Protein AF-A0A6B3G9D3-F1 (afdb_monomer_lite)

pLDDT: mean 87.17, std 16.37, range [38.56, 97.81]

Foldseek 3Di:
DDDDDPPDPPPDDDDDDDVVLVVLLVVLLVLCCVLQPLVNLVCQVPVPDDDDPPDDDSSPVSCVVVQLLAQCPCVVVVHVVDHVVSNVSNVVSCVVSVPDDCSVVSSVVVVVD

Structure (mmCIF, N/CA/C/O backbone):
data_AF-A0A6B3G9D3-F1
#
_entry.id   AF-A0A6B3G9D3-F1
#
loop_
_atom_site.group_PDB
_atom_site.id
_atom_site.type_symbol
_atom_site.label_atom_id
_atom_site.label_alt_id
_atom_site.label_comp_id
_atom_site.label_asym_id
_atom_site.label_entity_id
_atom_site.label_seq_id
_atom_site.pdbx_PDB_ins_code
_atom_site.Cartn_x
_atom_site.Cartn_y
_atom_site.Cartn_z
_atom_site.occupancy
_atom_site.B_iso_or_equiv
_atom_site.auth_seq_id
_atom_site.auth_comp_id
_atom_site.auth_asym_id
_atom_site.auth_atom_id
_atom_site.pdbx_PDB_model_num
ATOM 1 N N . MET A 1 1 ? 0.233 1.648 53.778 1.00 45.03 1 MET A N 1
ATOM 2 C CA . MET A 1 1 ? -0.849 1.363 52.810 1.00 45.03 1 MET A CA 1
ATOM 3 C C . MET A 1 1 ? -0.456 2.031 51.497 1.00 45.03 1 MET A C 1
ATOM 5 O O . MET A 1 1 ? -0.466 3.252 51.412 1.00 45.03 1 MET A O 1
ATOM 9 N N . GLY A 1 2 ? 0.127 1.247 50.586 1.00 39.28 2 GLY A N 1
ATOM 10 C CA . GLY A 1 2 ? 0.970 1.729 49.486 1.00 39.28 2 GLY A CA 1
ATOM 11 C C . GLY A 1 2 ? 0.181 2.308 48.316 1.00 39.28 2 GLY A C 1
ATOM 12 O O . GLY A 1 2 ? -0.763 1.691 47.832 1.00 39.28 2 GLY A O 1
ATOM 13 N N . ARG A 1 3 ? 0.596 3.487 47.845 1.00 46.28 3 ARG A N 1
ATOM 14 C CA . ARG A 1 3 ? 0.173 4.032 46.553 1.00 46.28 3 ARG A CA 1
ATOM 15 C C . ARG A 1 3 ? 1.091 3.451 45.482 1.00 46.28 3 ARG A C 1
ATOM 17 O O . ARG A 1 3 ? 2.281 3.749 45.468 1.00 46.28 3 ARG A O 1
ATOM 24 N N . GLY A 1 4 ? 0.535 2.587 44.637 1.00 38.56 4 GLY A N 1
ATOM 25 C CA . GLY A 1 4 ? 1.221 2.027 43.480 1.00 38.56 4 GLY A CA 1
ATOM 26 C C . GLY A 1 4 ? 1.552 3.128 42.480 1.00 38.56 4 GLY A C 1
ATOM 27 O O . GLY A 1 4 ? 0.664 3.755 41.909 1.00 38.56 4 GLY A O 1
ATOM 28 N N . THR A 1 5 ? 2.842 3.380 42.290 1.00 43.38 5 THR A N 1
ATOM 29 C CA . THR A 1 5 ? 3.355 4.206 41.201 1.00 43.38 5 THR A CA 1
ATOM 30 C C . THR A 1 5 ? 3.241 3.401 39.910 1.00 43.38 5 THR A C 1
ATOM 32 O O . THR A 1 5 ? 4.030 2.487 39.678 1.00 43.38 5 THR A O 1
ATOM 35 N N . VAL A 1 6 ? 2.270 3.731 39.058 1.00 52.25 6 VAL A N 1
ATOM 36 C CA . VAL A 1 6 ? 2.272 3.267 37.666 1.00 52.25 6 VAL A CA 1
ATOM 37 C C . VAL A 1 6 ? 3.413 3.999 36.960 1.00 52.25 6 VAL A C 1
ATOM 39 O O . VAL A 1 6 ? 3.288 5.161 36.577 1.00 52.25 6 VAL A O 1
ATOM 42 N N . ARG A 1 7 ? 4.573 3.344 36.851 1.00 43.56 7 ARG A N 1
ATOM 43 C CA . ARG A 1 7 ? 5.671 3.799 35.992 1.00 43.56 7 ARG A CA 1
ATOM 44 C C . ARG A 1 7 ? 5.292 3.484 34.549 1.00 43.56 7 ARG A C 1
ATOM 46 O O . ARG A 1 7 ? 5.481 2.363 34.091 1.00 43.56 7 ARG A O 1
ATOM 53 N N . GLY A 1 8 ? 4.767 4.478 33.840 1.00 43.50 8 GLY A N 1
ATOM 54 C CA . GLY A 1 8 ? 4.740 4.455 32.382 1.00 43.50 8 GLY A CA 1
ATOM 55 C C . GLY A 1 8 ? 6.172 4.543 31.859 1.00 43.50 8 GLY A C 1
ATOM 56 O O . GLY A 1 8 ? 6.808 5.590 31.961 1.00 43.50 8 GLY A O 1
ATOM 57 N N . THR A 1 9 ? 6.706 3.447 31.327 1.00 42.09 9 THR A N 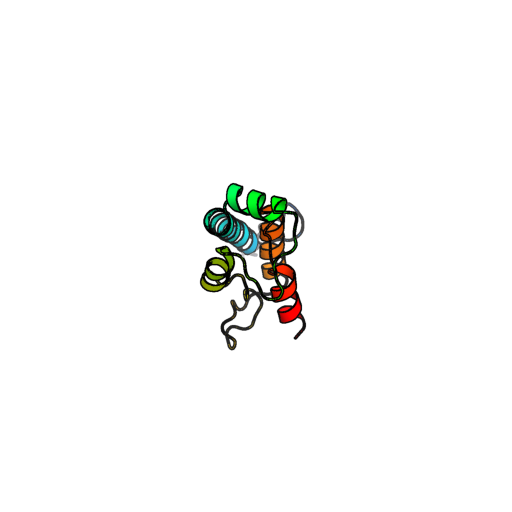1
ATOM 58 C CA . THR A 1 9 ? 7.942 3.464 30.538 1.00 42.09 9 THR A CA 1
ATOM 59 C C . THR A 1 9 ? 7.612 3.949 29.134 1.00 42.09 9 THR A C 1
ATOM 61 O O . THR A 1 9 ? 7.460 3.162 28.205 1.00 42.09 9 THR A O 1
ATOM 64 N N . ALA A 1 10 ? 7.472 5.263 28.982 1.00 51.66 10 ALA A N 1
ATOM 65 C CA . ALA A 1 10 ? 7.518 5.891 27.673 1.00 51.66 10 ALA A CA 1
ATOM 66 C C . ALA A 1 10 ? 8.974 5.866 27.186 1.00 51.66 10 ALA A C 1
ATOM 68 O O . ALA A 1 10 ? 9.748 6.774 27.477 1.00 51.66 10 ALA A O 1
ATOM 69 N N . VAL A 1 11 ? 9.358 4.823 26.446 1.00 50.84 11 VAL A N 1
ATOM 70 C CA . VAL A 1 11 ? 10.540 4.883 25.571 1.00 50.84 11 VAL A CA 1
ATOM 71 C C . VAL A 1 11 ? 10.064 5.407 24.219 1.00 50.84 11 VAL A C 1
ATOM 73 O O . VAL A 1 11 ? 9.997 4.701 23.222 1.00 50.84 11 VAL A O 1
ATOM 76 N N . GLY A 1 12 ? 9.636 6.669 24.219 1.00 53.94 12 GLY A N 1
ATOM 77 C CA . GLY A 1 12 ? 9.432 7.435 22.999 1.00 53.94 12 GLY A CA 1
ATOM 78 C C . GLY A 1 12 ? 10.757 8.085 22.635 1.00 53.94 12 GLY A C 1
ATOM 79 O O . GLY A 1 12 ? 11.169 9.045 23.282 1.00 53.94 12 GLY A O 1
ATOM 80 N N . THR A 1 13 ? 11.458 7.555 21.639 1.00 51.06 13 THR A N 1
ATOM 81 C CA . THR A 1 13 ? 12.658 8.200 21.092 1.00 51.06 13 THR A CA 1
ATOM 82 C C . THR A 1 13 ? 12.510 8.284 19.575 1.00 51.06 13 THR A C 1
ATOM 84 O O . THR A 1 13 ? 12.579 7.270 18.879 1.00 51.06 13 THR A O 1
ATOM 87 N N . GLY A 1 14 ? 12.259 9.508 19.093 1.00 55.38 14 GLY A N 1
ATOM 88 C CA . GLY A 1 14 ? 11.964 9.853 17.696 1.00 55.38 14 GLY A CA 1
ATOM 89 C C . GLY A 1 14 ? 10.458 9.919 17.408 1.00 55.38 14 GLY A C 1
ATOM 90 O O . GLY A 1 14 ? 9.720 9.100 17.938 1.00 55.38 14 GLY A O 1
ATOM 91 N N . ILE A 1 15 ? 10.030 10.938 16.646 1.00 57.56 15 ILE A N 1
ATOM 92 C CA . ILE A 1 15 ? 8.684 11.224 16.085 1.00 57.56 15 ILE A CA 1
ATOM 93 C C . ILE A 1 15 ? 7.652 10.097 16.320 1.00 57.56 15 ILE A C 1
ATOM 95 O O . ILE A 1 15 ? 7.859 8.976 15.876 1.00 57.56 15 ILE A O 1
ATOM 99 N N . GLY A 1 16 ? 6.556 10.400 17.030 1.00 68.00 16 GLY A N 1
ATOM 100 C CA . GLY A 1 16 ? 5.643 9.437 17.667 1.00 68.00 16 GLY A CA 1
ATOM 101 C C . GLY A 1 16 ? 5.178 8.239 16.827 1.00 68.00 16 GLY A C 1
ATOM 102 O O . GLY A 1 16 ? 4.117 8.287 16.211 1.00 68.00 16 GLY A O 1
ATOM 103 N N . ILE A 1 17 ? 5.921 7.133 16.908 1.00 81.81 17 ILE A N 1
ATOM 104 C CA . ILE A 1 17 ? 5.533 5.807 16.413 1.00 81.81 17 ILE A CA 1
ATOM 105 C C . ILE A 1 17 ? 5.530 4.785 17.558 1.00 81.81 17 ILE A C 1
ATOM 107 O O . ILE A 1 17 ? 6.369 4.846 18.461 1.00 81.81 17 ILE A O 1
ATOM 111 N N . THR A 1 18 ? 4.562 3.867 17.541 1.00 90.12 18 THR A N 1
ATOM 112 C CA . THR A 1 18 ? 4.396 2.813 18.553 1.00 90.12 18 THR A CA 1
ATOM 113 C C . THR A 1 18 ? 5.326 1.628 18.274 1.00 90.12 18 THR A C 1
ATOM 115 O O . THR A 1 18 ? 5.936 1.534 17.208 1.00 90.12 18 THR A O 1
ATOM 118 N N . GLU A 1 19 ? 5.432 0.692 19.220 1.00 91.12 19 GLU A N 1
ATOM 119 C CA . GLU A 1 19 ? 6.143 -0.574 18.982 1.00 91.12 19 GLU A CA 1
ATOM 120 C C . GLU A 1 19 ? 5.472 -1.406 17.877 1.00 91.12 19 GLU A C 1
ATOM 122 O O . GLU A 1 19 ? 6.144 -2.036 17.067 1.00 91.12 19 GLU A O 1
ATOM 127 N N . GLU A 1 20 ? 4.145 -1.340 17.781 1.00 91.75 20 GLU A N 1
ATOM 128 C CA . GLU A 1 20 ? 3.381 -1.978 16.708 1.00 91.75 20 GLU A CA 1
ATOM 129 C C . GLU A 1 20 ? 3.755 -1.414 15.332 1.00 91.75 20 GLU A C 1
ATOM 131 O O . GLU A 1 20 ? 4.028 -2.179 14.409 1.00 91.75 20 GLU A O 1
ATOM 136 N N . HIS A 1 21 ? 3.906 -0.091 15.210 1.00 94.62 21 HIS A N 1
ATOM 137 C CA . HIS A 1 21 ? 4.415 0.520 13.981 1.00 94.62 21 HIS A CA 1
ATOM 138 C C . HIS A 1 21 ? 5.841 0.053 13.650 1.00 94.62 21 HIS A C 1
ATOM 140 O O . HIS A 1 21 ? 6.158 -0.166 12.483 1.00 94.62 21 HIS A O 1
ATOM 146 N N . ARG A 1 22 ? 6.717 -0.147 14.647 1.00 93.31 22 ARG A N 1
ATOM 147 C CA . ARG A 1 22 ? 8.070 -0.693 14.411 1.00 93.31 22 ARG A CA 1
ATOM 148 C C . ARG A 1 22 ? 8.019 -2.135 13.909 1.00 93.31 22 ARG A C 1
ATOM 150 O O . ARG A 1 22 ? 8.741 -2.487 12.976 1.00 93.31 22 ARG A O 1
ATOM 157 N N . ALA A 1 23 ? 7.145 -2.958 14.480 1.00 94.88 23 ALA A N 1
ATOM 158 C CA . ALA A 1 23 ? 6.915 -4.312 13.991 1.00 94.88 23 ALA A CA 1
ATOM 159 C C . ALA A 1 23 ? 6.379 -4.304 12.548 1.00 94.88 23 ALA A C 1
ATOM 161 O O . ALA A 1 23 ? 6.847 -5.079 11.707 1.00 94.88 23 ALA A O 1
ATOM 162 N N . LEU A 1 24 ? 5.463 -3.380 12.236 1.00 95.81 24 LEU A N 1
ATOM 163 C CA . LEU A 1 24 ? 4.935 -3.180 10.890 1.00 95.81 24 LEU A CA 1
ATOM 164 C C . LEU A 1 24 ? 6.041 -2.789 9.901 1.00 95.81 24 LEU A C 1
ATOM 166 O O . LEU A 1 24 ? 6.135 -3.417 8.848 1.00 95.81 24 LEU A O 1
ATOM 170 N N . VAL A 1 25 ? 6.933 -1.854 10.256 1.00 96.62 25 VAL A N 1
ATOM 171 C CA . VAL A 1 25 ? 8.118 -1.499 9.447 1.00 96.62 25 VAL A CA 1
ATOM 172 C C . VAL A 1 25 ? 8.911 -2.748 9.063 1.00 96.62 25 VAL A C 1
ATOM 174 O O . VAL A 1 25 ? 9.176 -2.981 7.883 1.00 96.62 25 VAL A O 1
ATOM 177 N N . HIS A 1 26 ? 9.267 -3.589 10.037 1.00 96.56 26 HIS A N 1
ATOM 178 C CA . HIS A 1 26 ? 10.063 -4.790 9.775 1.00 96.56 26 HIS A CA 1
ATOM 179 C C . HIS A 1 26 ? 9.340 -5.785 8.860 1.00 96.56 26 HIS A C 1
ATOM 181 O O . HIS A 1 26 ? 9.955 -6.353 7.950 1.00 96.56 26 HIS A O 1
ATOM 187 N N . SER A 1 27 ? 8.035 -5.967 9.070 1.00 96.88 27 SER A N 1
ATOM 188 C CA . SER A 1 27 ? 7.199 -6.842 8.247 1.00 96.88 27 SER A CA 1
ATOM 189 C C . SER A 1 27 ? 7.110 -6.349 6.798 1.00 96.88 27 SER A C 1
ATOM 191 O O . SER A 1 27 ? 7.412 -7.094 5.859 1.00 96.88 27 SER A O 1
ATOM 193 N N . VAL A 1 28 ? 6.777 -5.068 6.611 1.00 97.56 28 VAL A N 1
ATOM 194 C CA . VAL A 1 28 ? 6.613 -4.437 5.295 1.00 97.56 28 VAL A CA 1
ATOM 195 C C . VAL A 1 28 ? 7.935 -4.426 4.544 1.00 97.56 28 VAL A C 1
ATOM 197 O O . VAL A 1 28 ? 7.975 -4.848 3.390 1.00 97.56 28 VAL A O 1
ATOM 200 N N . ARG A 1 29 ? 9.036 -4.037 5.196 1.00 97.00 29 ARG A N 1
ATOM 201 C CA . ARG A 1 29 ? 10.372 -4.041 4.588 1.00 97.00 29 ARG A CA 1
ATOM 202 C C . ARG A 1 29 ? 10.747 -5.420 4.059 1.00 97.00 29 ARG A C 1
ATOM 204 O O . ARG A 1 29 ? 11.206 -5.551 2.925 1.00 97.00 29 ARG A O 1
ATOM 211 N N . GLY A 1 30 ? 10.520 -6.460 4.863 1.00 96.75 30 GLY A N 1
ATOM 212 C CA . GLY A 1 30 ? 10.772 -7.840 4.457 1.00 96.75 30 GLY A CA 1
ATOM 213 C C . GLY A 1 30 ? 9.875 -8.285 3.299 1.00 96.75 30 GLY A C 1
ATOM 214 O O . GLY A 1 30 ? 10.339 -8.974 2.392 1.00 96.75 30 GLY A O 1
ATOM 215 N N . CYS A 1 31 ? 8.602 -7.885 3.309 1.00 96.69 31 CYS A N 1
ATOM 216 C CA . CYS A 1 31 ? 7.673 -8.142 2.214 1.00 96.69 31 CYS A CA 1
ATOM 217 C C . CYS A 1 31 ? 8.136 -7.480 0.910 1.00 96.69 31 CYS A C 1
ATOM 219 O O . CYS A 1 31 ? 8.250 -8.161 -0.108 1.00 96.69 31 CYS A O 1
ATOM 221 N N . LEU A 1 32 ? 8.445 -6.182 0.940 1.00 96.88 32 LEU A N 1
ATOM 222 C CA . LEU A 1 32 ? 8.866 -5.416 -0.233 1.00 96.88 32 LEU A CA 1
ATOM 223 C C . LEU A 1 32 ? 10.181 -5.936 -0.814 1.00 96.88 32 LEU A C 1
ATOM 225 O O . LEU A 1 32 ? 10.265 -6.116 -2.023 1.00 96.88 32 LEU A O 1
ATOM 229 N N . ALA A 1 33 ? 11.157 -6.284 0.029 1.00 96.12 33 ALA A N 1
ATOM 230 C CA . ALA A 1 33 ? 12.426 -6.854 -0.425 1.00 96.12 33 ALA A CA 1
ATOM 231 C C . ALA A 1 33 ? 12.258 -8.175 -1.200 1.00 96.12 33 ALA A C 1
ATOM 233 O O . ALA A 1 33 ? 13.067 -8.479 -2.074 1.00 96.12 33 ALA A O 1
ATOM 234 N N . ARG A 1 34 ? 11.217 -8.960 -0.888 1.00 95.75 34 ARG A N 1
ATOM 235 C CA . ARG A 1 34 ? 10.880 -10.192 -1.622 1.00 95.75 34 ARG A CA 1
ATOM 236 C C . ARG A 1 34 ? 10.000 -9.931 -2.838 1.00 95.75 34 ARG A C 1
ATOM 238 O O . ARG A 1 34 ? 10.164 -10.598 -3.850 1.00 95.75 34 ARG A O 1
ATOM 245 N N . ALA A 1 35 ? 9.033 -9.027 -2.708 1.00 94.88 35 ALA A N 1
ATOM 246 C CA . ALA A 1 35 ? 8.038 -8.765 -3.739 1.00 94.88 35 ALA A CA 1
ATOM 247 C C . ALA A 1 35 ? 8.610 -7.955 -4.905 1.00 94.88 35 ALA A C 1
ATOM 249 O O . ALA A 1 35 ? 8.254 -8.238 -6.040 1.00 94.88 35 ALA A O 1
ATOM 250 N N . ALA A 1 36 ? 9.463 -6.969 -4.618 1.00 93.56 36 ALA A N 1
ATOM 251 C CA . ALA A 1 36 ? 10.089 -6.077 -5.588 1.00 93.56 36 ALA A CA 1
ATOM 252 C C . ALA A 1 36 ? 11.590 -5.930 -5.263 1.00 93.56 36 ALA A C 1
ATOM 254 O O . ALA A 1 36 ? 12.003 -4.946 -4.641 1.00 93.56 36 ALA A O 1
ATOM 255 N N . PRO A 1 37 ? 12.422 -6.922 -5.628 1.00 94.50 37 PRO A N 1
ATOM 256 C CA . PRO A 1 37 ? 13.857 -6.871 -5.381 1.00 94.50 37 PRO A CA 1
ATOM 257 C C . PRO A 1 37 ? 14.512 -5.639 -6.037 1.00 94.50 37 PRO A C 1
ATOM 259 O O . PRO A 1 37 ? 14.084 -5.228 -7.119 1.00 94.50 37 PRO A O 1
ATOM 262 N N . PRO A 1 38 ? 15.597 -5.075 -5.465 1.00 92.62 38 PRO A N 1
ATOM 263 C CA . PRO A 1 38 ? 16.212 -3.841 -5.969 1.00 92.62 38 PRO A CA 1
ATOM 264 C C . PRO A 1 38 ? 16.612 -3.867 -7.452 1.00 92.62 38 PRO A C 1
ATOM 266 O O . PRO A 1 38 ? 16.553 -2.834 -8.112 1.00 92.62 38 PRO A O 1
ATOM 269 N N . GLY A 1 39 ? 17.005 -5.034 -7.980 1.00 92.12 39 GLY A N 1
ATOM 270 C CA . GLY A 1 39 ? 17.330 -5.206 -9.401 1.00 92.12 39 GLY A CA 1
ATOM 271 C C . GLY A 1 39 ? 16.123 -4.970 -10.311 1.00 92.12 39 GLY A C 1
ATOM 272 O O . GLY A 1 39 ? 16.200 -4.149 -11.217 1.00 92.12 39 GLY A O 1
ATOM 273 N N . GLU A 1 40 ? 14.985 -5.602 -10.011 1.00 91.38 40 GLU A N 1
ATOM 274 C CA . GLU A 1 40 ? 13.740 -5.412 -10.770 1.00 91.38 40 GLU A CA 1
ATOM 275 C C . GLU A 1 40 ? 13.214 -3.978 -10.645 1.00 91.38 40 GLU A C 1
ATOM 277 O O . GLU A 1 40 ? 12.774 -3.381 -11.627 1.00 91.38 40 GLU A O 1
ATOM 282 N N . VAL A 1 41 ? 13.295 -3.389 -9.443 1.00 93.12 41 VAL A N 1
ATOM 283 C CA . VAL A 1 41 ? 12.941 -1.977 -9.230 1.00 93.12 41 VAL A CA 1
ATOM 284 C C . VAL A 1 41 ? 13.788 -1.077 -10.126 1.00 93.12 41 VAL A C 1
ATOM 286 O O . VAL A 1 41 ? 13.252 -0.193 -10.792 1.00 93.12 41 VAL A O 1
ATOM 289 N N . ARG A 1 42 ? 15.103 -1.315 -10.181 1.00 92.38 42 ARG A N 1
ATOM 290 C CA . ARG A 1 42 ? 16.024 -0.535 -11.008 1.00 92.38 42 ARG A CA 1
ATOM 291 C C . ARG A 1 42 ? 15.701 -0.667 -12.494 1.00 92.38 42 ARG A C 1
ATOM 293 O O . ARG A 1 42 ? 15.594 0.355 -13.161 1.00 92.38 42 ARG A O 1
ATOM 300 N N . GLU A 1 43 ? 15.480 -1.885 -12.982 1.00 91.81 43 GLU A N 1
ATOM 301 C CA . GLU A 1 43 ? 15.096 -2.146 -14.376 1.00 91.81 43 GLU A CA 1
ATOM 302 C C . GLU A 1 43 ? 13.801 -1.419 -14.764 1.00 91.81 43 GLU A C 1
ATOM 304 O O . GLU A 1 43 ? 13.735 -0.786 -15.818 1.00 91.81 43 GLU A O 1
ATOM 309 N N . LEU A 1 44 ? 12.783 -1.452 -13.898 1.00 90.06 44 LEU A N 1
ATOM 310 C CA . LEU A 1 44 ? 11.510 -0.769 -14.138 1.00 90.06 44 LEU A CA 1
ATOM 311 C C . LEU A 1 44 ? 11.654 0.757 -14.164 1.00 90.06 44 LEU A C 1
ATOM 313 O O . LEU A 1 44 ? 10.986 1.418 -14.958 1.00 90.06 44 LEU A O 1
A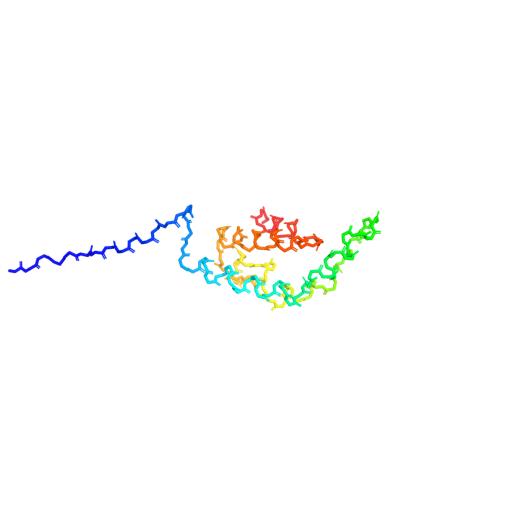TOM 317 N N . LEU A 1 45 ? 12.508 1.320 -13.307 1.00 88.88 45 LEU A N 1
ATOM 318 C CA . LEU A 1 45 ? 12.780 2.759 -13.282 1.00 88.88 45 LEU A CA 1
ATOM 319 C C . LEU A 1 45 ? 13.629 3.210 -14.482 1.00 88.88 45 LEU A C 1
ATOM 321 O O . LEU A 1 45 ? 13.429 4.313 -14.988 1.00 88.88 45 LEU A O 1
ATOM 325 N N . ASP A 1 46 ? 14.534 2.356 -14.965 1.00 92.06 46 ASP A N 1
ATOM 326 C CA . ASP A 1 46 ? 15.42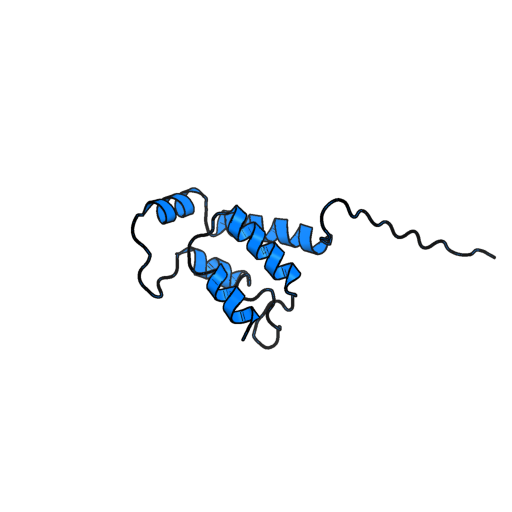4 2.645 -16.096 1.00 92.06 46 ASP A CA 1
ATOM 327 C C . ASP A 1 46 ? 14.772 2.399 -17.471 1.00 92.06 46 ASP A C 1
ATOM 329 O O . ASP A 1 46 ? 15.320 2.817 -18.490 1.00 92.06 46 ASP A O 1
ATOM 333 N N . ALA A 1 47 ? 13.581 1.788 -17.530 1.00 87.19 47 ALA A N 1
ATOM 334 C CA . ALA A 1 47 ? 12.870 1.467 -18.774 1.00 87.19 47 ALA A CA 1
ATOM 335 C C . ALA A 1 47 ? 12.543 2.689 -19.667 1.00 87.19 47 ALA A C 1
ATOM 337 O O . ALA A 1 47 ? 12.153 2.523 -20.824 1.00 87.19 47 ALA A O 1
ATOM 338 N N . GLY A 1 48 ? 12.686 3.919 -19.157 1.00 77.38 48 GLY A N 1
ATOM 339 C CA . GLY A 1 48 ? 12.689 5.168 -19.934 1.00 77.38 48 GLY A CA 1
ATOM 340 C C . GLY A 1 48 ? 11.350 5.580 -20.559 1.00 77.38 48 GLY A C 1
ATOM 341 O O . GLY A 1 48 ? 11.218 6.704 -21.037 1.00 77.38 48 GLY A O 1
ATOM 342 N N . SER A 1 49 ? 10.345 4.704 -20.538 1.00 78.88 49 SER A N 1
ATOM 343 C CA . SER A 1 49 ? 8.978 4.967 -20.985 1.00 78.88 49 SER A CA 1
ATOM 344 C C . SER A 1 49 ? 7.993 4.653 -19.861 1.00 78.88 49 SER A C 1
ATOM 346 O O . SER A 1 49 ? 8.158 3.643 -19.172 1.00 78.88 49 SER A O 1
ATOM 348 N N . PRO A 1 50 ? 6.957 5.484 -19.659 1.00 75.75 50 PRO A N 1
ATOM 349 C CA . PRO A 1 50 ? 5.937 5.202 -18.663 1.00 75.75 50 PRO A CA 1
ATOM 350 C C . PRO A 1 50 ? 5.210 3.896 -18.996 1.00 75.75 50 PRO A C 1
ATOM 352 O O . PRO A 1 50 ? 4.993 3.560 -20.163 1.00 75.75 50 PRO A O 1
ATOM 355 N N . ALA A 1 51 ? 4.808 3.170 -17.954 1.00 79.94 51 ALA A N 1
ATOM 356 C CA . ALA A 1 51 ? 3.986 1.981 -18.114 1.00 79.94 51 ALA A CA 1
ATOM 357 C C . ALA A 1 51 ? 2.674 2.324 -18.844 1.00 79.94 51 ALA A C 1
ATOM 359 O O . ALA A 1 51 ? 2.121 3.416 -18.679 1.00 79.94 51 ALA A O 1
ATOM 360 N N . ALA A 1 52 ? 2.161 1.376 -19.633 1.00 84.38 52 ALA A N 1
ATOM 361 C CA . ALA A 1 52 ? 0.879 1.547 -20.307 1.00 84.38 52 ALA A CA 1
ATOM 362 C C . ALA A 1 52 ? -0.244 1.838 -19.287 1.00 84.38 52 ALA A C 1
ATOM 364 O O . ALA A 1 52 ? -0.205 1.316 -18.167 1.00 84.38 52 ALA A O 1
ATOM 365 N N . PRO A 1 53 ? -1.270 2.630 -19.646 1.00 83.31 53 PRO A N 1
ATOM 366 C CA . PRO A 1 53 ? -2.399 2.889 -18.760 1.00 83.31 53 PRO A CA 1
ATOM 367 C C . PRO A 1 53 ? -3.017 1.591 -18.226 1.00 83.31 53 PRO A C 1
ATOM 369 O O . PRO A 1 53 ? -3.294 0.661 -18.981 1.00 83.31 53 PRO A O 1
ATOM 372 N N . GLY A 1 54 ? -3.214 1.517 -16.909 1.00 83.38 54 GLY A N 1
ATOM 373 C CA . GLY A 1 54 ? -3.763 0.333 -16.241 1.00 83.38 54 GLY A CA 1
ATOM 374 C C . GLY A 1 54 ? -2.789 -0.841 -16.077 1.00 83.38 54 GLY A C 1
ATOM 375 O O . GLY A 1 54 ? -3.149 -1.825 -15.425 1.00 83.38 54 GLY A O 1
ATOM 376 N N . ALA A 1 55 ? -1.561 -0.752 -16.599 1.00 86.94 55 ALA A N 1
ATOM 377 C CA . ALA A 1 55 ? -0.543 -1.768 -16.376 1.00 86.94 55 ALA A CA 1
ATOM 378 C C . ALA A 1 55 ? -0.138 -1.810 -14.897 1.00 86.94 55 ALA A C 1
ATOM 380 O O . ALA A 1 55 ? 0.047 -0.784 -14.238 1.00 86.94 55 ALA A O 1
ATOM 381 N N . ARG A 1 56 ? 0.011 -3.028 -14.376 1.00 90.31 56 ARG A N 1
ATOM 382 C CA . ARG A 1 56 ? 0.476 -3.279 -13.012 1.00 90.31 56 ARG A CA 1
ATOM 383 C C . ARG A 1 56 ? 1.813 -4.014 -13.077 1.00 90.31 56 ARG A C 1
ATOM 385 O O . ARG A 1 56 ? 1.905 -4.981 -13.834 1.00 90.31 56 ARG A O 1
ATOM 392 N N . PRO A 1 57 ? 2.823 -3.594 -12.300 1.00 91.50 57 PRO A N 1
ATOM 393 C CA . PRO A 1 57 ? 4.070 -4.341 -12.187 1.00 91.50 57 PRO A CA 1
ATOM 394 C C . PRO A 1 57 ? 3.847 -5.772 -11.681 1.00 91.50 57 PRO A C 1
ATOM 396 O O . PRO A 1 57 ? 2.847 -6.049 -11.011 1.00 91.50 57 PRO A O 1
ATOM 399 N N . ALA A 1 58 ? 4.799 -6.669 -11.939 1.00 92.19 58 ALA A N 1
ATOM 400 C CA . ALA A 1 58 ? 4.712 -8.073 -11.525 1.00 92.19 58 ALA A CA 1
ATOM 401 C C . ALA A 1 58 ? 4.500 -8.233 -10.006 1.00 92.19 58 ALA A C 1
ATOM 403 O O . ALA A 1 58 ? 3.663 -9.032 -9.573 1.00 92.19 58 ALA A O 1
ATOM 404 N N . HIS A 1 59 ? 5.165 -7.395 -9.204 1.00 93.94 59 HIS A N 1
ATOM 405 C CA . HIS A 1 59 ? 5.065 -7.385 -7.742 1.00 93.94 59 HIS A CA 1
ATOM 406 C C . HIS A 1 59 ? 3.677 -7.026 -7.204 1.00 93.94 59 HIS A C 1
ATOM 408 O O . HIS A 1 59 ? 3.374 -7.301 -6.045 1.00 93.94 59 HIS A O 1
ATOM 414 N N . TRP A 1 60 ? 2.793 -6.453 -8.028 1.00 95.81 60 TRP A N 1
ATOM 415 C CA . TRP A 1 60 ? 1.478 -5.992 -7.587 1.00 95.81 60 TRP A CA 1
ATOM 416 C C . TRP A 1 60 ? 0.639 -7.094 -6.929 1.00 95.81 60 TRP A C 1
ATOM 418 O O . TRP A 1 60 ? 0.004 -6.868 -5.900 1.00 95.81 60 TRP A O 1
ATOM 428 N N . LYS A 1 61 ? 0.642 -8.304 -7.504 1.00 95.06 61 LYS A N 1
ATOM 429 C CA . LYS A 1 61 ? -0.118 -9.436 -6.950 1.00 95.06 61 LYS A CA 1
ATOM 430 C C . LYS A 1 61 ? 0.365 -9.811 -5.550 1.00 95.06 61 LYS A C 1
ATOM 432 O O . LYS A 1 61 ? -0.459 -10.142 -4.704 1.00 95.06 61 LYS A O 1
ATOM 437 N N . ALA A 1 62 ? 1.671 -9.721 -5.304 1.00 95.69 62 ALA A N 1
ATOM 438 C CA . ALA A 1 62 ? 2.244 -9.986 -3.993 1.00 95.69 62 ALA A CA 1
ATOM 439 C C . ALA A 1 62 ? 1.802 -8.929 -2.971 1.00 95.69 62 ALA A C 1
ATOM 441 O O . ALA A 1 62 ? 1.383 -9.298 -1.881 1.00 95.69 62 ALA A O 1
ATOM 442 N N . LEU A 1 63 ? 1.794 -7.640 -3.334 1.00 96.38 63 LEU A N 1
ATOM 443 C CA . LEU A 1 63 ? 1.320 -6.574 -2.436 1.00 96.38 63 LEU A CA 1
ATOM 444 C C . LEU A 1 63 ? -0.141 -6.775 -2.017 1.00 96.38 63 LEU A C 1
ATOM 446 O O . LEU A 1 63 ? -0.466 -6.647 -0.839 1.00 96.38 63 LEU A O 1
ATOM 450 N N . VAL A 1 64 ? -1.009 -7.128 -2.973 1.00 95.81 64 VAL A N 1
ATOM 451 C CA . VAL A 1 64 ? -2.425 -7.423 -2.702 1.00 95.81 64 VAL A CA 1
ATOM 452 C C . VAL A 1 64 ? -2.563 -8.648 -1.800 1.00 95.81 64 VAL A C 1
ATOM 454 O O . VAL A 1 64 ? -3.294 -8.602 -0.818 1.00 95.81 64 VAL A O 1
ATOM 457 N N . ALA A 1 65 ? -1.839 -9.731 -2.097 1.00 95.31 65 ALA A N 1
ATOM 458 C CA . ALA A 1 65 ? -1.890 -10.960 -1.305 1.00 95.31 65 ALA A CA 1
ATOM 459 C C . ALA A 1 65 ? -1.389 -10.770 0.138 1.00 95.31 65 ALA A C 1
ATOM 461 O O . ALA A 1 65 ? -1.788 -11.512 1.027 1.00 95.31 65 ALA A O 1
ATOM 462 N N . GLN A 1 66 ? -0.515 -9.788 0.367 1.00 95.31 66 GLN A N 1
ATOM 463 C CA . GLN A 1 66 ? 0.001 -9.424 1.689 1.00 95.31 66 GLN A CA 1
ATOM 464 C C . GLN A 1 66 ? -0.864 -8.364 2.394 1.00 95.31 66 GLN A C 1
ATOM 466 O O . GLN A 1 66 ? -0.515 -7.923 3.483 1.00 95.31 66 GLN A O 1
ATOM 471 N N . GLY A 1 67 ? -1.974 -7.930 1.784 1.00 95.75 67 GLY A N 1
ATOM 472 C CA . GLY A 1 67 ? -2.906 -6.957 2.364 1.00 95.75 67 GLY A CA 1
ATOM 473 C C . GLY A 1 67 ? -2.418 -5.505 2.352 1.00 95.75 67 GLY A C 1
ATOM 474 O O . GLY A 1 67 ? -3.110 -4.621 2.852 1.00 95.75 67 GLY A O 1
ATOM 475 N N . LEU A 1 68 ? -1.265 -5.217 1.742 1.00 96.69 68 LEU A N 1
ATOM 476 C CA . LEU A 1 68 ? -0.644 -3.888 1.805 1.00 96.69 68 LEU A CA 1
ATOM 477 C C . LEU A 1 68 ? -1.491 -2.808 1.118 1.00 96.69 68 LEU A C 1
ATOM 479 O O . LEU A 1 68 ? -1.488 -1.657 1.532 1.00 96.69 68 LEU A O 1
ATOM 483 N N . THR A 1 69 ? -2.283 -3.175 0.108 1.00 96.69 69 THR A N 1
ATOM 484 C CA . THR A 1 69 ? -3.156 -2.231 -0.610 1.00 96.69 69 THR A CA 1
ATOM 485 C C . THR A 1 69 ? -4.401 -1.801 0.170 1.00 96.69 69 THR A C 1
ATOM 487 O O . THR A 1 69 ? -5.147 -0.965 -0.329 1.00 96.69 69 THR A O 1
ATOM 490 N N . GLY A 1 70 ? -4.659 -2.381 1.345 1.00 96.88 70 GLY A N 1
ATOM 491 C CA . GLY A 1 70 ? -5.864 -2.115 2.132 1.00 96.88 70 GLY A CA 1
ATOM 492 C C . GLY A 1 70 ? -5.621 -2.050 3.635 1.00 96.88 70 GLY A C 1
ATOM 493 O O . GLY A 1 70 ? -6.557 -2.281 4.392 1.00 96.88 70 GLY A O 1
ATOM 494 N N . VAL A 1 71 ? -4.392 -1.757 4.075 1.00 97.50 71 VAL A N 1
ATOM 495 C CA . VAL A 1 71 ? -4.009 -1.770 5.500 1.00 97.50 71 VAL A CA 1
ATOM 496 C C . VAL A 1 71 ? -4.918 -0.895 6.374 1.00 97.50 71 VAL A C 1
ATOM 498 O O . VAL A 1 71 ? -5.310 -1.318 7.454 1.00 97.50 71 VAL A O 1
ATOM 501 N N . HIS A 1 72 ? -5.312 0.281 5.879 1.00 97.19 72 HIS A N 1
ATOM 502 C CA . HIS A 1 72 ? -6.156 1.259 6.578 1.00 97.19 72 HIS A CA 1
ATOM 503 C C . HIS A 1 72 ? -7.654 1.097 6.318 1.00 97.19 72 HIS A C 1
ATOM 505 O O . HIS A 1 72 ? -8.465 1.860 6.841 1.00 97.19 72 HIS A O 1
ATOM 511 N N . LEU A 1 73 ? -8.035 0.172 5.438 1.00 97.44 73 LEU A N 1
ATOM 512 C CA . LEU A 1 73 ? -9.434 -0.014 5.080 1.00 97.44 73 LEU A CA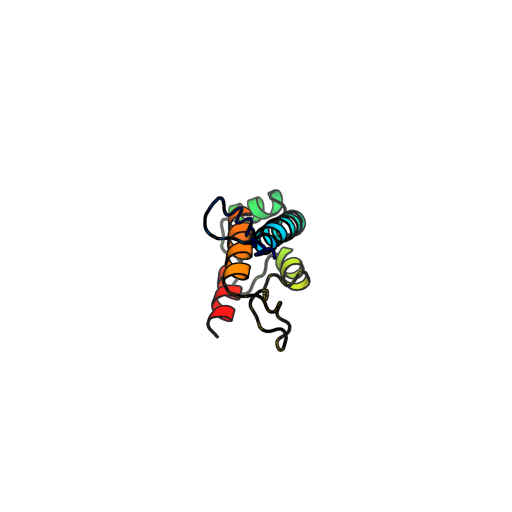 1
ATOM 513 C C . LEU A 1 73 ? -10.151 -0.832 6.161 1.00 97.44 73 LEU A C 1
ATOM 515 O O . LEU A 1 73 ? -9.546 -1.741 6.739 1.00 97.44 73 LEU A O 1
ATOM 519 N N . PRO A 1 74 ? -11.448 -0.578 6.406 1.00 96.31 74 PRO A N 1
ATOM 520 C CA . PRO A 1 74 ? -12.231 -1.392 7.325 1.00 96.31 74 PRO A CA 1
ATOM 521 C C . PRO A 1 74 ? -12.243 -2.871 6.922 1.00 96.31 74 PRO A C 1
ATOM 523 O O . PRO A 1 74 ? -12.383 -3.209 5.743 1.00 96.31 74 PRO A O 1
ATOM 526 N N . GLU A 1 75 ? -12.195 -3.762 7.913 1.00 96.12 75 GLU A N 1
ATOM 527 C CA . GLU A 1 75 ? -12.214 -5.218 7.700 1.00 96.12 75 GLU A CA 1
ATOM 528 C C . GLU A 1 75 ? -13.464 -5.695 6.944 1.00 96.12 75 GLU A C 1
ATOM 530 O O . GLU A 1 75 ? -13.396 -6.635 6.155 1.00 96.12 75 GLU A O 1
ATOM 535 N N . GLY A 1 76 ? -14.601 -5.006 7.105 1.00 96.31 76 GLY A N 1
ATOM 536 C CA . GLY A 1 76 ? -15.845 -5.306 6.383 1.00 96.31 76 GLY A CA 1
ATOM 537 C C . GLY A 1 76 ? -15.737 -5.191 4.855 1.00 96.31 76 GLY A C 1
ATOM 538 O O . GLY A 1 76 ? -16.565 -5.753 4.143 1.00 96.31 76 GLY A O 1
ATOM 539 N N . TYR A 1 77 ? -14.703 -4.513 4.351 1.00 93.75 77 TYR A N 1
ATOM 540 C CA . TYR A 1 77 ? -14.376 -4.422 2.925 1.00 93.75 77 TYR A CA 1
ATOM 541 C C . TYR A 1 77 ? -13.165 -5.286 2.532 1.00 93.75 77 TYR A C 1
ATOM 543 O O . TYR A 1 77 ? -12.623 -5.129 1.440 1.00 93.75 77 TYR A O 1
ATOM 551 N N . GLY A 1 78 ? -12.724 -6.191 3.412 1.00 92.25 78 GLY A N 1
ATOM 552 C CA . GLY A 1 78 ? -11.511 -6.992 3.230 1.00 92.25 78 GLY A CA 1
ATOM 553 C C . GLY A 1 78 ? -10.213 -6.225 3.505 1.00 92.25 78 GLY A C 1
ATOM 554 O O . GLY A 1 78 ? -9.158 -6.634 3.023 1.00 92.25 78 GLY A O 1
ATOM 555 N N . GLY A 1 79 ? -10.293 -5.100 4.224 1.00 95.75 79 GLY A N 1
ATOM 556 C CA . GLY A 1 79 ? -9.139 -4.317 4.661 1.00 95.75 79 GLY A CA 1
ATOM 557 C C . GLY A 1 79 ? -8.466 -4.854 5.926 1.00 95.75 79 GLY A C 1
ATOM 558 O O . GLY A 1 79 ? -8.924 -5.822 6.526 1.00 95.75 79 GLY A O 1
ATOM 559 N N . GLY A 1 80 ? -7.367 -4.210 6.323 1.00 95.62 80 GLY A N 1
ATOM 560 C CA . GLY A 1 80 ? -6.565 -4.579 7.493 1.00 95.62 80 GLY A CA 1
ATOM 561 C C . GLY A 1 80 ? -7.033 -3.975 8.820 1.00 95.62 80 GLY A C 1
ATOM 562 O O . GLY A 1 80 ? -6.463 -4.308 9.852 1.00 95.62 80 GLY A O 1
ATOM 563 N N . GLY A 1 81 ? -8.026 -3.077 8.808 1.00 96.12 81 GLY A N 1
ATOM 564 C CA . GLY A 1 81 ? -8.571 -2.451 10.018 1.00 96.12 81 GLY A CA 1
ATOM 565 C C . GLY A 1 81 ? -7.662 -1.411 10.687 1.00 96.12 81 GLY A C 1
ATOM 566 O O . GLY A 1 81 ? -8.031 -0.879 11.733 1.00 96.12 81 GLY A O 1
ATOM 567 N N . GLY A 1 82 ? -6.501 -1.106 10.101 1.00 95.38 82 GLY A N 1
ATOM 568 C CA . GLY A 1 82 ? -5.564 -0.102 10.601 1.00 95.38 82 GLY A CA 1
ATOM 569 C C . GLY A 1 82 ? -6.025 1.337 10.360 1.00 95.38 82 GLY A C 1
ATOM 570 O O . GLY A 1 82 ? -7.042 1.605 9.720 1.00 95.38 82 GLY A O 1
ATOM 571 N N . GLY A 1 83 ? -5.244 2.291 10.858 1.00 94.81 83 GLY A N 1
ATOM 572 C CA . GLY A 1 83 ? -5.460 3.721 10.656 1.00 94.81 83 GLY A CA 1
ATOM 573 C C . GLY A 1 83 ? -4.542 4.341 9.600 1.00 94.81 83 GLY A C 1
ATOM 574 O O . GLY A 1 83 ? -3.718 3.690 8.958 1.00 94.81 83 GLY A O 1
ATOM 575 N N . LEU A 1 84 ? -4.640 5.666 9.452 1.00 95.19 84 LEU A N 1
ATOM 576 C CA . LEU A 1 84 ? -3.768 6.425 8.545 1.00 95.19 84 LEU A CA 1
ATOM 577 C C . LEU A 1 84 ? -2.294 6.412 8.972 1.00 95.19 84 LEU A C 1
ATOM 579 O O . LEU A 1 84 ? -1.423 6.556 8.120 1.00 95.19 84 LEU A O 1
ATOM 583 N N . LEU A 1 85 ? -2.004 6.241 10.266 1.00 94.19 85 LEU A N 1
ATOM 584 C CA . LEU A 1 85 ? -0.627 6.104 10.748 1.00 94.19 85 LEU A CA 1
ATOM 585 C C . LEU A 1 85 ? -0.008 4.775 10.304 1.00 94.19 85 LEU A C 1
ATOM 587 O O . LEU A 1 85 ? 1.129 4.779 9.839 1.00 94.19 85 LEU A O 1
ATOM 591 N N . ASP A 1 86 ? -0.767 3.677 10.340 1.00 95.88 86 ASP A N 1
ATOM 592 C CA . ASP A 1 86 ? -0.319 2.391 9.798 1.00 95.88 86 ASP A CA 1
ATOM 593 C C . ASP A 1 86 ? -0.061 2.504 8.293 1.00 95.88 86 ASP A C 1
ATOM 595 O O . ASP A 1 86 ? 0.995 2.103 7.808 1.00 95.88 86 ASP A O 1
ATOM 599 N N . LEU A 1 87 ? -0.971 3.147 7.548 1.00 97.19 87 LEU A N 1
ATOM 600 C CA . LEU A 1 87 ? -0.748 3.425 6.127 1.00 97.19 87 LEU A CA 1
ATOM 601 C C . LEU A 1 87 ? 0.501 4.283 5.891 1.00 97.19 87 LEU A C 1
ATOM 603 O O . LEU A 1 87 ? 1.255 4.000 4.961 1.00 97.19 87 LEU A O 1
ATOM 607 N N . ALA A 1 88 ? 0.736 5.311 6.710 1.00 96.00 88 ALA A N 1
ATOM 608 C CA . ALA A 1 88 ? 1.914 6.166 6.594 1.00 96.00 88 ALA A CA 1
ATOM 609 C C . ALA A 1 88 ? 3.212 5.363 6.769 1.00 96.00 88 ALA A C 1
ATOM 611 O O . ALA A 1 88 ? 4.135 5.533 5.976 1.00 96.00 88 ALA A O 1
ATOM 612 N N . VAL A 1 89 ? 3.248 4.433 7.727 1.00 96.00 89 VAL A N 1
ATOM 613 C CA . VAL A 1 89 ? 4.374 3.506 7.922 1.00 96.00 89 VAL A CA 1
ATOM 614 C C . VAL A 1 89 ? 4.602 2.641 6.680 1.00 96.00 89 VAL A C 1
ATOM 616 O O . VAL A 1 89 ? 5.730 2.519 6.202 1.00 96.00 89 VAL A O 1
ATOM 619 N N . VAL A 1 90 ? 3.539 2.062 6.111 1.00 97.50 90 VAL A N 1
ATOM 620 C CA . VAL A 1 90 ? 3.663 1.241 4.896 1.00 97.50 90 VAL A CA 1
ATOM 621 C C . VAL A 1 90 ? 4.123 2.085 3.698 1.00 97.50 90 VAL A C 1
ATOM 623 O O . VAL A 1 90 ? 4.927 1.622 2.888 1.00 97.50 90 VAL A O 1
ATOM 626 N N . LEU A 1 91 ? 3.632 3.321 3.572 1.00 97.81 91 LEU A N 1
ATOM 627 C CA . LEU A 1 91 ? 4.031 4.258 2.519 1.00 97.81 91 LEU A CA 1
ATOM 628 C C . LEU A 1 91 ? 5.496 4.681 2.640 1.00 97.81 91 LEU A C 1
ATOM 630 O O . LEU A 1 91 ? 6.172 4.771 1.617 1.00 97.81 91 LEU A O 1
ATOM 634 N N . GLU A 1 92 ? 5.992 4.909 3.855 1.00 96.56 92 GLU A N 1
ATOM 635 C CA . GLU A 1 92 ? 7.400 5.228 4.100 1.00 96.56 92 GLU A CA 1
ATOM 636 C C . GLU A 1 92 ? 8.308 4.081 3.649 1.00 96.56 92 GLU A C 1
ATOM 638 O O . GLU A 1 92 ? 9.266 4.306 2.913 1.00 96.56 92 GLU A O 1
ATOM 643 N N . GLU A 1 93 ? 7.965 2.837 3.986 1.00 97.38 93 GLU A N 1
ATOM 644 C CA . GLU A 1 93 ? 8.736 1.671 3.547 1.00 97.38 93 GLU A CA 1
ATOM 645 C C . GLU A 1 93 ? 8.619 1.419 2.034 1.00 97.38 93 GLU A C 1
ATOM 647 O O . GLU A 1 93 ? 9.604 1.057 1.387 1.00 97.38 93 GLU A O 1
ATOM 652 N N . ALA A 1 94 ? 7.454 1.673 1.430 1.00 97.31 94 ALA A N 1
ATOM 653 C CA . ALA A 1 94 ? 7.290 1.632 -0.024 1.00 97.31 94 ALA A CA 1
ATOM 654 C C . ALA A 1 94 ? 8.151 2.695 -0.730 1.00 97.31 94 ALA A C 1
ATOM 656 O O . ALA A 1 94 ? 8.770 2.405 -1.757 1.00 97.31 94 ALA A O 1
ATOM 657 N N . ALA A 1 95 ? 8.231 3.904 -0.166 1.00 96.06 95 ALA A N 1
ATOM 658 C CA . ALA A 1 95 ? 9.092 4.973 -0.659 1.00 96.06 95 ALA A CA 1
ATOM 659 C C . ALA A 1 95 ? 10.578 4.635 -0.469 1.00 96.06 95 ALA A C 1
ATOM 661 O O . ALA A 1 95 ? 11.367 4.818 -1.394 1.00 96.06 95 ALA A O 1
ATOM 662 N N . TYR A 1 96 ? 10.951 4.072 0.683 1.00 95.50 96 TYR A N 1
ATOM 663 C CA . TYR A 1 96 ? 12.305 3.592 0.961 1.00 95.50 96 TYR A CA 1
ATOM 664 C C . TYR A 1 96 ? 12.749 2.534 -0.058 1.00 95.50 96 TYR A C 1
ATOM 666 O O . TYR A 1 96 ? 13.871 2.580 -0.559 1.00 95.50 96 TYR A O 1
ATOM 674 N N . ALA A 1 97 ? 11.847 1.624 -0.434 1.00 95.44 97 ALA A N 1
ATOM 675 C CA . ALA A 1 97 ? 12.082 0.628 -1.476 1.00 95.44 97 ALA A CA 1
ATOM 676 C C . ALA A 1 97 ? 12.032 1.197 -2.910 1.00 95.44 97 ALA A C 1
ATOM 678 O O . ALA A 1 97 ? 12.245 0.449 -3.862 1.00 95.44 97 ALA A O 1
ATOM 679 N N . SER A 1 98 ? 11.744 2.495 -3.086 1.00 94.94 98 SER A N 1
ATOM 680 C CA . SER A 1 98 ? 11.521 3.135 -4.393 1.00 94.94 98 SER A CA 1
ATOM 681 C C . SER A 1 98 ? 10.495 2.386 -5.253 1.00 94.94 98 SER A C 1
ATOM 683 O O . SER A 1 98 ? 10.665 2.252 -6.463 1.00 94.94 98 SER A O 1
ATOM 685 N N . LEU A 1 99 ? 9.442 1.862 -4.614 1.00 94.75 99 LEU A N 1
ATOM 686 C CA . LEU A 1 99 ? 8.489 0.941 -5.222 1.00 94.75 99 LEU A CA 1
ATOM 687 C C . LEU A 1 99 ? 7.804 1.573 -6.451 1.00 94.75 99 LEU A C 1
ATOM 689 O O . LEU A 1 99 ? 7.016 2.511 -6.296 1.00 94.75 99 LEU A O 1
ATOM 693 N N . PRO A 1 100 ? 8.029 1.048 -7.668 1.00 91.88 100 PRO A N 1
ATOM 694 C CA . PRO A 1 100 ? 7.418 1.609 -8.857 1.00 91.88 100 PRO A CA 1
ATOM 695 C C . PRO A 1 100 ? 5.963 1.152 -9.002 1.00 91.88 100 PRO A C 1
ATOM 697 O O . PRO A 1 100 ? 5.563 0.067 -8.562 1.00 91.88 100 PRO A O 1
ATOM 700 N N . GLY A 1 101 ? 5.171 1.976 -9.687 1.00 90.62 101 GLY A N 1
ATOM 701 C CA . GLY A 1 101 ? 3.791 1.671 -10.055 1.00 90.62 101 GLY A CA 1
ATOM 702 C C . GLY A 1 101 ? 2.735 2.421 -9.233 1.00 90.6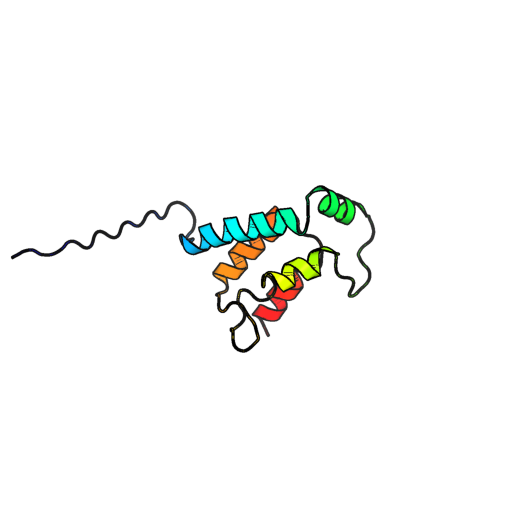2 101 GLY A C 1
ATOM 703 O O . GLY A 1 101 ? 3.031 3.411 -8.568 1.00 90.62 101 GLY A O 1
ATOM 704 N N . PRO A 1 102 ? 1.468 1.976 -9.289 1.00 93.56 102 PRO A N 1
ATOM 705 C CA . PRO A 1 102 ? 0.324 2.780 -8.859 1.00 93.56 102 PRO A CA 1
ATOM 706 C C . PRO A 1 102 ? 0.029 2.688 -7.354 1.00 93.56 102 PRO A C 1
ATOM 708 O O . PRO A 1 102 ? -1.087 2.998 -6.943 1.00 93.56 102 PRO A O 1
ATOM 711 N N . TYR A 1 103 ? 0.977 2.230 -6.528 1.00 95.44 103 TYR A N 1
ATOM 712 C CA . TYR A 1 103 ? 0.721 1.922 -5.116 1.00 95.44 103 TYR A CA 1
ATOM 713 C C . TYR A 1 103 ? 0.214 3.141 -4.339 1.00 95.44 103 TYR A C 1
ATOM 715 O O . TYR A 1 103 ? -0.893 3.095 -3.809 1.00 95.44 103 TYR A O 1
ATOM 723 N N . LEU A 1 104 ? 0.965 4.250 -4.372 1.00 95.25 104 LEU A N 1
ATOM 724 C CA . LEU A 1 104 ? 0.611 5.500 -3.691 1.00 95.25 104 LEU A CA 1
ATOM 725 C C . LEU A 1 104 ? -0.772 6.010 -4.113 1.00 95.25 104 LEU A C 1
ATOM 727 O O . LEU A 1 104 ? -1.623 6.263 -3.266 1.00 95.25 104 LEU A O 1
ATOM 731 N N . ALA A 1 105 ? -1.006 6.126 -5.424 1.00 94.31 105 ALA A N 1
ATOM 732 C CA . ALA A 1 105 ? -2.282 6.599 -5.949 1.00 94.31 105 ALA A CA 1
ATOM 733 C C . ALA A 1 105 ? -3.440 5.694 -5.499 1.00 94.31 105 ALA A C 1
ATOM 735 O O . ALA A 1 105 ? -4.455 6.192 -5.032 1.00 94.31 105 ALA A O 1
ATOM 736 N N . THR A 1 106 ? -3.262 4.371 -5.561 1.00 95.19 106 THR A N 1
ATOM 737 C CA . THR A 1 106 ? -4.296 3.403 -5.169 1.00 95.19 106 THR A CA 1
ATOM 738 C C . THR A 1 106 ? -4.698 3.564 -3.705 1.00 95.19 106 THR A C 1
ATOM 740 O O . THR A 1 106 ? -5.883 3.708 -3.406 1.00 95.19 106 THR A O 1
ATOM 743 N N . VAL A 1 107 ? -3.724 3.557 -2.789 1.00 97.06 107 VAL A N 1
ATOM 744 C CA . VAL A 1 107 ? -4.023 3.590 -1.351 1.00 97.06 107 VAL A CA 1
ATOM 745 C C . VAL A 1 107 ? -4.552 4.953 -0.912 1.00 97.06 107 VAL A C 1
ATOM 747 O O . VAL A 1 107 ? -5.506 5.000 -0.140 1.00 97.06 107 VAL A O 1
ATOM 750 N N . LEU A 1 108 ? -4.033 6.056 -1.465 1.00 96.31 108 LEU A N 1
ATOM 751 C CA . LEU A 1 108 ? -4.539 7.395 -1.158 1.00 96.31 108 LEU A CA 1
ATOM 752 C C . LEU A 1 108 ? -5.951 7.618 -1.691 1.00 96.31 108 LEU A C 1
ATOM 754 O O . LEU A 1 108 ? -6.780 8.155 -0.967 1.00 96.31 108 LEU A O 1
ATOM 758 N N . THR A 1 109 ? -6.252 7.174 -2.916 1.00 96.62 109 THR A N 1
ATOM 759 C CA . THR A 1 109 ? -7.623 7.223 -3.435 1.00 96.62 109 THR A CA 1
ATOM 760 C C . THR A 1 109 ? -8.565 6.448 -2.518 1.00 96.62 109 THR A C 1
ATOM 762 O O . THR A 1 109 ? -9.606 6.969 -2.145 1.00 96.62 109 THR A O 1
ATOM 765 N N . SER A 1 110 ? -8.181 5.253 -2.067 1.00 95.44 110 SER A N 1
ATOM 766 C CA . SER A 1 110 ? -9.010 4.483 -1.131 1.00 95.44 110 SER A CA 1
ATOM 767 C C . SER A 1 110 ? -9.129 5.101 0.270 1.00 95.44 110 SER A C 1
ATOM 769 O O . SER A 1 110 ? -10.039 4.753 1.005 1.00 95.44 110 SER A O 1
ATOM 771 N N . ALA A 1 111 ? -8.215 5.994 0.663 1.00 95.38 111 ALA A N 1
ATOM 772 C CA . ALA A 1 111 ? -8.264 6.680 1.954 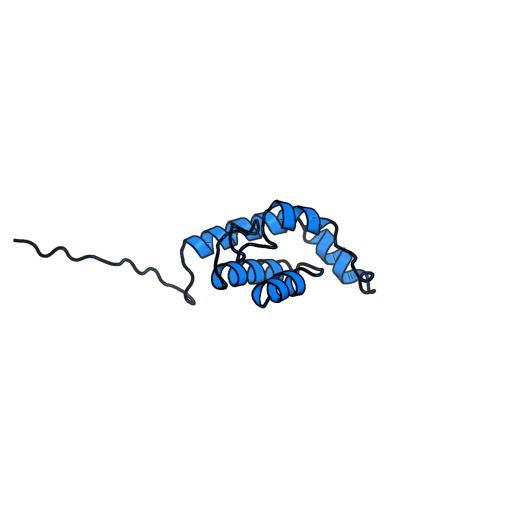1.00 95.38 111 ALA A CA 1
ATOM 773 C C . ALA A 1 111 ? -9.236 7.875 1.967 1.00 95.38 111 ALA A C 1
ATOM 775 O O . ALA A 1 111 ? -9.542 8.389 3.041 1.00 95.38 111 ALA A O 1
ATOM 776 N N . VAL A 1 112 ? -9.686 8.339 0.795 1.00 94.31 112 VAL A N 1
ATOM 777 C CA . VAL A 1 112 ? -10.556 9.522 0.648 1.00 94.31 112 VAL A CA 1
ATOM 778 C C . VAL A 1 112 ? -11.925 9.217 0.031 1.00 94.31 112 VAL A C 1
ATOM 780 O O . VAL A 1 112 ? -12.730 10.138 -0.110 1.00 94.31 112 VAL A O 1
ATOM 783 N N . LEU A 1 113 ? -12.169 7.966 -0.369 1.00 85.62 113 LEU A N 1
ATOM 784 C CA . LEU A 1 113 ? -13.454 7.468 -0.876 1.00 85.62 113 LEU A CA 1
ATOM 785 C C . LEU A 1 113 ? -14.282 6.865 0.261 1.00 85.62 113 LEU A C 1
ATOM 787 O O . LEU A 1 113 ? -15.517 7.053 0.221 1.00 85.62 113 LEU A O 1
#

Radius of gyration: 17.87 Å; chains: 1; bounding box: 33×22×74 Å

Sequence (113 aa):
MGRGTVRGTAVGTGIGITEEHRALVHSVRGCLARAAPPGEVRELLDAGSPAAPGARPAHWKALVAQGLTGVHLPEGYGGGGGGLLDLAVVLEEAAYASLPGPYLATVLTSAVL

Secondary structure (DSSP, 8-state):
-------------STT--HHHHHHHHHHHHHHHHHS-HHHHHHHHHT-SPPPTT---TTHHHHHHTTGGGTTS-GGGT-----HHHHHHHHHHHHHTT--SSHHHHHHHHHH-